Protein AF-A0A3L6RXB2-F1 (afdb_monomer_lite)

pLDDT: mean 83.37, std 13.74, range [35.28, 95.5]

Foldseek 3Di:
DVVQLVVQLVVLDVVCDPDDDPVRSVVLSCVQCVVLVVQQVVLVVQLVCLVVFHDDPPDPTHHDPVPDDPVNVVSNDPCVGRQSVHGDHPPPDDDDD

Sequence (97 aa):
MSVMDVCALGRCLARWGSEPTPSHALAEYEAARLPVVVAQVLHVRRLGRIKQGLPVDGEAEGFDARTATAEGALELRQRTMPFFGGVPTADAEDGDF

Radius of gyration: 18.14 Å; chains: 1; bounding box: 42×22×47 Å

Secondary structure (DSSP, 8-state):
-HHHHHHHHHHHHHHH-SSS-HHHHHHHHHHHHHHHHHHHHHHHHHHHHHHTT---TT-SS---TTT--HHHHHHTSGGGSTTTT-PPPTT--S---

InterPro domains:
  IPR053212 2,6-Dihydroxypyridine 3-monooxygenase [PTHR47469] (1-86)

Organism: Panicum miliaceum (NCBI:txid4540)

Structure (mmCIF, N/CA/C/O backbone):
data_AF-A0A3L6RXB2-F1
#
_entry.id   AF-A0A3L6RXB2-F1
#
loop_
_atom_site.group_PDB
_atom_site.id
_atom_site.type_symbol
_atom_site.label_atom_id
_atom_site.label_alt_id
_atom_site.label_comp_id
_atom_site.label_asym_id
_atom_site.label_entity_id
_atom_site.label_seq_id
_atom_site.pdbx_PDB_ins_code
_atom_site.Cartn_x
_atom_site.Cartn_y
_atom_site.Cartn_z
_atom_site.occupancy
_atom_site.B_iso_or_equiv
_atom_site.auth_seq_id
_atom_site.auth_comp_id
_atom_site.auth_asym_id
_atom_site.auth_atom_id
_atom_site.pdbx_PDB_model_num
ATOM 1 N N . MET A 1 1 ? 0.608 -6.316 -2.024 1.00 64.06 1 MET A N 1
ATOM 2 C CA . MET A 1 1 ? 1.832 -5.575 -2.387 1.00 64.06 1 MET A CA 1
ATOM 3 C C . MET A 1 1 ? 2.606 -6.362 -3.435 1.00 64.06 1 MET A C 1
ATOM 5 O O . MET A 1 1 ? 2.464 -6.004 -4.593 1.00 64.06 1 MET A O 1
ATOM 9 N N . SER A 1 2 ? 3.212 -7.512 -3.108 1.00 79.06 2 SER A N 1
ATOM 10 C CA . SER A 1 2 ? 4.120 -8.245 -4.021 1.00 79.06 2 SER A CA 1
ATOM 11 C C . SER A 1 2 ? 3.646 -8.451 -5.470 1.00 79.06 2 SER A C 1
ATOM 13 O O . SER A 1 2 ? 4.414 -8.197 -6.387 1.00 79.06 2 SER A O 1
ATOM 15 N N . VAL A 1 3 ? 2.400 -8.877 -5.709 1.00 86.19 3 VAL A N 1
ATOM 16 C CA . VAL A 1 3 ? 1.919 -9.146 -7.081 1.00 86.19 3 VAL A CA 1
ATOM 17 C C . VAL A 1 3 ? 1.796 -7.865 -7.909 1.00 86.19 3 VAL A C 1
ATOM 19 O O . VAL A 1 3 ? 2.271 -7.814 -9.038 1.00 86.19 3 VAL A O 1
ATOM 22 N N . MET A 1 4 ? 1.199 -6.810 -7.348 1.00 83.94 4 MET A N 1
ATOM 23 C CA . MET A 1 4 ? 1.035 -5.540 -8.068 1.00 83.94 4 MET A CA 1
ATOM 24 C C . MET A 1 4 ? 2.375 -4.836 -8.288 1.00 83.94 4 MET A C 1
ATOM 26 O O . MET A 1 4 ? 2.569 -4.210 -9.326 1.00 83.94 4 MET A O 1
ATOM 30 N N . ASP A 1 5 ? 3.300 -4.978 -7.338 1.00 87.44 5 ASP A N 1
ATOM 31 C CA . ASP A 1 5 ? 4.665 -4.463 -7.445 1.00 87.44 5 ASP A CA 1
ATOM 32 C C . ASP A 1 5 ? 5.411 -5.129 -8.613 1.00 87.44 5 ASP A C 1
ATOM 34 O O . ASP A 1 5 ? 5.962 -4.443 -9.471 1.00 87.44 5 ASP A O 1
ATOM 38 N N . VAL A 1 6 ? 5.345 -6.461 -8.723 1.00 89.06 6 VAL A N 1
ATOM 39 C CA . VAL A 1 6 ? 5.955 -7.196 -9.844 1.00 89.06 6 VAL A CA 1
ATOM 40 C C . VAL A 1 6 ? 5.311 -6.822 -11.181 1.00 89.06 6 VAL A C 1
ATOM 42 O O . VAL A 1 6 ? 6.028 -6.599 -12.154 1.00 89.06 6 VAL A O 1
ATOM 45 N N . CYS A 1 7 ? 3.981 -6.696 -11.244 1.00 88.81 7 CYS A N 1
ATOM 46 C CA . CYS A 1 7 ? 3.292 -6.272 -12.466 1.00 88.81 7 CYS A CA 1
ATOM 47 C C . CYS A 1 7 ? 3.713 -4.864 -12.913 1.00 88.81 7 CYS A C 1
ATOM 49 O O . CYS A 1 7 ? 3.974 -4.652 -14.097 1.00 88.81 7 CYS A O 1
ATOM 51 N N . ALA A 1 8 ? 3.794 -3.907 -11.984 1.00 88.12 8 ALA A N 1
ATOM 52 C CA . ALA A 1 8 ? 4.224 -2.545 -12.288 1.00 88.12 8 ALA A CA 1
ATOM 53 C C . ALA A 1 8 ? 5.679 -2.515 -12.775 1.00 88.12 8 ALA A C 1
ATOM 55 O O . ALA A 1 8 ? 5.963 -1.915 -13.809 1.00 88.12 8 ALA A O 1
ATOM 56 N N . LEU A 1 9 ? 6.578 -3.231 -12.091 1.00 88.75 9 LEU A N 1
ATOM 57 C CA . LEU A 1 9 ? 7.978 -3.337 -12.496 1.00 88.75 9 LEU A CA 1
ATOM 58 C C . LEU A 1 9 ? 8.120 -3.975 -13.884 1.00 88.75 9 LEU A C 1
ATOM 60 O O . LEU A 1 9 ? 8.879 -3.477 -14.711 1.00 88.75 9 LEU A O 1
ATOM 64 N N . GLY A 1 10 ? 7.363 -5.039 -14.164 1.00 89.19 10 GLY A N 1
ATOM 65 C CA . GLY A 1 10 ? 7.348 -5.690 -15.473 1.00 89.19 10 GLY A CA 1
ATOM 66 C C . GLY A 1 10 ? 6.929 -4.745 -16.602 1.00 89.19 10 GLY A C 1
ATOM 67 O O . GLY A 1 10 ? 7.552 -4.757 -17.661 1.00 89.19 10 GLY A O 1
ATOM 68 N N . ARG A 1 11 ? 5.930 -3.879 -16.370 1.00 89.12 11 ARG A N 1
ATOM 69 C CA . ARG A 1 11 ? 5.511 -2.853 -17.345 1.00 89.12 11 ARG A CA 1
ATOM 70 C C . ARG A 1 11 ? 6.591 -1.799 -17.573 1.00 89.12 11 ARG A C 1
ATOM 72 O O . ARG A 1 11 ? 6.882 -1.486 -18.723 1.00 89.12 11 ARG A O 1
ATOM 79 N N . CYS A 1 12 ? 7.212 -1.298 -16.503 1.00 88.62 12 CYS A N 1
ATOM 80 C CA . CYS A 1 12 ? 8.329 -0.363 -16.624 1.00 88.62 12 CYS A CA 1
ATOM 81 C C . CYS A 1 12 ? 9.471 -0.999 -17.430 1.00 88.62 12 CYS A C 1
ATOM 83 O O . CYS A 1 12 ? 9.923 -0.423 -18.409 1.00 88.62 12 CYS A O 1
ATOM 85 N N . LEU A 1 13 ? 9.878 -2.230 -17.112 1.00 88.31 13 LEU A N 1
ATOM 86 C CA . LEU A 1 13 ? 10.921 -2.934 -17.868 1.00 88.31 13 LEU A CA 1
ATOM 87 C C . LEU A 1 13 ? 10.551 -3.134 -19.348 1.00 88.31 13 LEU A C 1
ATOM 89 O O . LEU A 1 13 ? 11.403 -2.956 -20.213 1.00 88.31 13 LEU A O 1
ATOM 93 N N . ALA A 1 14 ? 9.291 -3.456 -19.654 1.00 87.69 14 ALA A N 1
ATOM 94 C CA . ALA A 1 14 ? 8.831 -3.637 -21.030 1.00 87.69 14 ALA A CA 1
ATOM 95 C C . ALA A 1 14 ? 8.899 -2.345 -21.868 1.00 87.69 14 ALA A C 1
ATOM 97 O O . ALA A 1 14 ? 9.182 -2.419 -23.062 1.00 87.69 14 ALA A O 1
ATOM 98 N N . ARG A 1 15 ? 8.678 -1.170 -21.258 1.00 84.88 15 ARG A N 1
ATOM 99 C CA . ARG A 1 15 ? 8.742 0.133 -21.947 1.00 84.88 15 ARG A CA 1
ATOM 100 C C . ARG A 1 15 ? 10.147 0.528 -22.387 1.00 84.88 15 ARG A C 1
ATOM 102 O O . ARG A 1 15 ? 10.303 1.106 -23.457 1.00 84.88 15 ARG A O 1
ATOM 109 N N . TRP A 1 16 ? 11.155 0.231 -21.572 1.00 79.81 16 TRP A N 1
ATOM 110 C CA . TRP A 1 16 ? 12.534 0.673 -21.818 1.00 79.81 16 TRP A CA 1
ATOM 111 C C . TRP A 1 16 ? 13.352 -0.304 -22.681 1.00 79.81 16 TRP A C 1
ATOM 113 O O . TRP A 1 16 ? 14.483 0.007 -23.046 1.00 79.81 16 TRP A O 1
ATOM 123 N N . GLY A 1 17 ? 12.782 -1.453 -23.066 1.00 69.38 17 GLY A N 1
ATOM 124 C CA . GLY A 1 17 ? 13.448 -2.426 -23.935 1.00 69.38 17 GLY A CA 1
ATOM 125 C C . GLY A 1 17 ? 14.743 -2.982 -23.329 1.00 69.38 17 GLY A C 1
ATOM 126 O O . GLY A 1 17 ? 14.900 -3.045 -22.111 1.00 69.38 17 GLY A O 1
ATOM 127 N N . SER A 1 18 ? 15.675 -3.431 -24.179 1.00 67.19 18 SER A N 1
ATOM 128 C CA . SER A 1 18 ? 16.942 -4.023 -23.724 1.00 67.19 18 SER A CA 1
ATOM 129 C C . SER A 1 18 ? 18.032 -3.001 -23.377 1.00 67.19 18 SER A C 1
ATOM 131 O O . SER A 1 18 ? 18.898 -3.343 -22.582 1.00 67.19 18 SER A O 1
ATOM 133 N N . GLU A 1 19 ? 17.992 -1.771 -23.908 1.00 65.81 19 GLU A N 1
ATOM 134 C CA . GLU A 1 19 ? 18.887 -0.651 -23.553 1.00 65.81 19 GLU A CA 1
ATOM 135 C C . GLU A 1 19 ? 18.260 0.711 -23.948 1.00 65.81 19 GLU A C 1
ATOM 137 O O . GLU A 1 19 ? 17.594 0.767 -24.985 1.00 65.81 19 GLU A O 1
ATOM 142 N N . PRO A 1 20 ? 18.502 1.815 -23.195 1.00 55.78 20 PRO A N 1
ATOM 143 C CA . PRO A 1 20 ? 19.430 1.935 -22.073 1.00 55.78 20 PRO A CA 1
ATOM 144 C C . PRO A 1 20 ? 18.792 1.864 -20.670 1.00 55.78 20 PRO A C 1
ATOM 146 O O . PRO A 1 20 ? 17.894 2.616 -20.299 1.00 55.78 20 PRO A O 1
ATOM 149 N N . THR A 1 21 ? 19.448 1.019 -19.867 1.00 66.88 21 THR A N 1
ATOM 150 C CA . THR A 1 21 ? 19.521 0.865 -18.402 1.00 66.88 21 THR A CA 1
ATOM 151 C C . THR A 1 21 ? 18.258 0.550 -17.578 1.00 66.88 21 THR A C 1
ATOM 153 O O . THR A 1 21 ? 17.351 1.377 -17.471 1.00 66.88 21 THR A O 1
ATOM 156 N N . PRO A 1 22 ? 18.290 -0.557 -16.797 1.00 76.44 22 PRO A N 1
ATOM 157 C CA . PRO A 1 22 ? 17.324 -0.851 -15.735 1.00 76.44 22 PRO A CA 1
ATOM 158 C C . PRO A 1 22 ? 17.056 0.314 -14.774 1.00 76.44 22 PRO A C 1
ATOM 160 O O . PRO A 1 22 ? 15.993 0.361 -14.170 1.00 76.44 22 PRO A O 1
ATOM 163 N N . SER A 1 23 ? 17.982 1.267 -14.627 1.00 86.19 23 SER A N 1
ATOM 164 C CA . SER A 1 23 ? 17.815 2.426 -13.747 1.00 86.19 23 SER A CA 1
ATOM 165 C C . SER A 1 23 ? 16.634 3.320 -14.124 1.00 86.19 23 SER A C 1
ATOM 167 O O . SER A 1 23 ? 15.960 3.800 -13.220 1.00 86.19 23 SER A O 1
ATOM 169 N N . HIS A 1 24 ? 16.341 3.525 -15.414 1.00 86.69 24 HIS A N 1
ATOM 170 C CA . HIS A 1 24 ? 15.179 4.325 -15.826 1.00 86.69 24 HIS A CA 1
ATOM 171 C C . HIS A 1 24 ? 13.865 3.612 -15.494 1.00 86.69 24 HIS A C 1
ATOM 173 O O . HIS A 1 24 ? 12.981 4.211 -14.884 1.00 86.69 24 HIS A O 1
ATOM 179 N N . ALA A 1 25 ? 13.779 2.313 -15.791 1.00 87.69 25 ALA A N 1
ATOM 180 C CA . ALA A 1 25 ? 12.627 1.491 -15.430 1.00 87.69 25 ALA A CA 1
ATOM 181 C C . ALA A 1 25 ? 12.424 1.408 -13.906 1.00 87.69 25 ALA A C 1
ATOM 183 O O . ALA A 1 25 ? 11.292 1.452 -13.432 1.00 87.69 25 ALA A O 1
ATOM 184 N N . LEU A 1 26 ? 13.509 1.317 -13.130 1.00 90.06 26 LEU A N 1
ATOM 185 C CA . LEU A 1 26 ? 13.454 1.312 -11.668 1.00 90.06 26 LEU A CA 1
ATOM 186 C C . LEU A 1 26 ? 13.018 2.665 -11.103 1.00 90.06 26 LEU A C 1
ATOM 188 O O . LEU A 1 26 ? 12.190 2.688 -10.198 1.00 90.06 26 LEU A O 1
ATOM 192 N N . ALA A 1 27 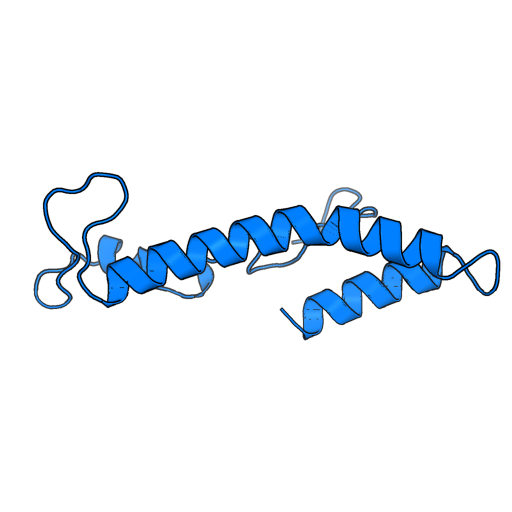? 13.524 3.774 -11.648 1.00 90.94 27 ALA A N 1
ATOM 193 C CA . ALA A 1 27 ? 13.114 5.115 -11.239 1.00 90.94 27 ALA A CA 1
ATOM 194 C C . ALA A 1 27 ? 11.629 5.366 -11.545 1.00 90.94 27 ALA A C 1
ATOM 196 O O . ALA A 1 27 ? 10.909 5.913 -10.713 1.00 90.94 27 ALA A O 1
ATOM 197 N N . GLU A 1 28 ? 11.151 4.921 -12.709 1.00 90.38 28 GLU A N 1
ATOM 198 C CA . GLU A 1 28 ? 9.737 5.004 -13.079 1.00 90.38 28 GLU A CA 1
ATOM 199 C C . GLU A 1 28 ? 8.859 4.137 -12.163 1.00 90.38 28 GLU A C 1
ATOM 201 O O . GLU A 1 28 ? 7.832 4.596 -11.659 1.00 90.38 28 GLU A O 1
ATOM 206 N N . TYR A 1 29 ? 9.291 2.903 -11.892 1.00 91.06 29 TYR A N 1
ATOM 207 C CA . TYR A 1 29 ? 8.623 2.005 -10.956 1.00 91.06 29 TYR A CA 1
ATOM 208 C C . TYR A 1 29 ? 8.534 2.620 -9.554 1.00 91.06 29 TYR A C 1
ATOM 210 O O . TYR A 1 29 ? 7.456 2.639 -8.958 1.00 91.06 29 TYR A O 1
ATOM 218 N N . GLU A 1 30 ? 9.644 3.142 -9.028 1.00 92.88 30 GLU A N 1
ATOM 219 C CA . GLU A 1 30 ? 9.689 3.764 -7.707 1.00 92.88 30 GLU A CA 1
ATOM 220 C C . GLU A 1 30 ? 8.767 4.984 -7.649 1.00 92.88 30 GLU A C 1
ATOM 222 O O . GLU A 1 30 ? 7.935 5.072 -6.745 1.00 92.88 30 GLU A O 1
ATOM 227 N N . ALA A 1 31 ? 8.831 5.869 -8.649 1.00 92.50 31 ALA A N 1
ATOM 228 C CA . ALA A 1 31 ? 7.972 7.046 -8.732 1.00 92.50 31 ALA A CA 1
ATOM 229 C C . ALA A 1 31 ? 6.477 6.680 -8.750 1.00 92.50 31 ALA A C 1
ATOM 23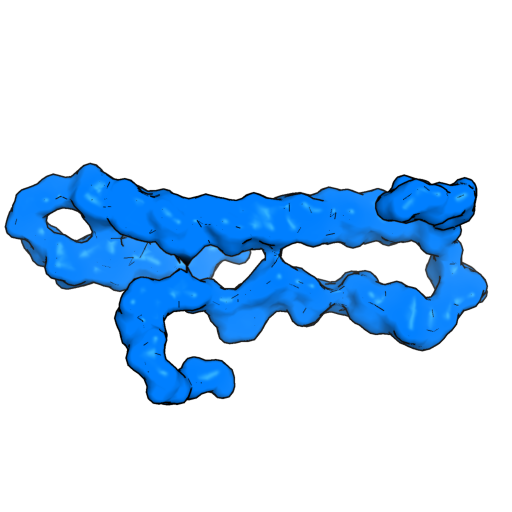1 O O . ALA A 1 31 ? 5.677 7.316 -8.061 1.00 92.50 31 ALA A O 1
ATOM 232 N N . ALA A 1 32 ? 6.093 5.629 -9.481 1.00 89.06 32 ALA A N 1
ATOM 233 C CA . ALA A 1 32 ? 4.706 5.172 -9.552 1.00 89.06 32 ALA A CA 1
ATOM 234 C C . ALA A 1 32 ? 4.241 4.455 -8.270 1.00 89.06 32 ALA A C 1
ATOM 236 O O . ALA A 1 32 ? 3.088 4.587 -7.848 1.00 89.06 32 ALA A O 1
ATOM 237 N N . ARG A 1 33 ? 5.114 3.666 -7.631 1.00 90.19 33 ARG A N 1
ATOM 238 C CA . ARG A 1 33 ? 4.737 2.821 -6.486 1.00 90.19 33 ARG A CA 1
ATOM 239 C C . ARG A 1 33 ? 4.841 3.512 -5.143 1.00 90.19 33 ARG A C 1
ATOM 241 O O . ARG A 1 33 ? 4.021 3.213 -4.273 1.00 90.19 33 ARG A O 1
ATOM 248 N N . LEU A 1 34 ? 5.795 4.421 -4.964 1.00 92.50 34 LEU A N 1
ATOM 249 C CA . LEU A 1 34 ? 6.026 5.106 -3.697 1.00 92.50 34 LEU A CA 1
ATOM 250 C C . LEU A 1 34 ? 4.750 5.738 -3.102 1.00 92.50 34 LEU A C 1
ATOM 252 O O . LEU A 1 34 ? 4.430 5.401 -1.959 1.00 92.50 34 LEU A O 1
ATOM 256 N N . PRO A 1 35 ? 3.958 6.561 -3.822 1.00 91.88 35 PRO A N 1
ATOM 257 C CA . PRO A 1 35 ? 2.755 7.168 -3.244 1.00 91.88 35 PRO A CA 1
ATOM 258 C C . PRO A 1 35 ? 1.707 6.128 -2.825 1.00 91.88 35 PRO A C 1
ATOM 260 O O . PRO A 1 35 ? 1.064 6.270 -1.783 1.00 91.88 35 PRO A O 1
ATOM 263 N N . VAL A 1 36 ? 1.569 5.042 -3.589 1.00 91.75 36 VAL A N 1
ATOM 264 C CA . VAL A 1 36 ? 0.624 3.966 -3.271 1.00 91.75 36 VAL A CA 1
ATOM 265 C C . VAL A 1 36 ? 1.062 3.196 -2.034 1.00 91.75 36 VAL A C 1
ATOM 267 O O . VAL A 1 36 ? 0.251 2.962 -1.141 1.00 91.75 36 VAL A O 1
ATOM 270 N N . VAL A 1 37 ? 2.337 2.811 -1.961 1.00 92.25 37 VAL A N 1
ATOM 271 C CA . VAL A 1 37 ? 2.879 2.089 -0.805 1.00 92.25 37 VAL A CA 1
ATOM 272 C C . VAL A 1 37 ? 2.777 2.951 0.448 1.00 92.25 37 VAL A C 1
ATOM 274 O O . VAL A 1 37 ? 2.339 2.453 1.481 1.00 92.25 37 VAL A O 1
ATOM 277 N N . VAL A 1 38 ? 3.096 4.246 0.363 1.00 94.75 38 VAL A N 1
ATOM 278 C CA . VAL A 1 38 ? 2.942 5.184 1.485 1.00 94.75 38 VAL A CA 1
ATOM 279 C C . VAL A 1 38 ? 1.490 5.227 1.962 1.00 94.75 38 VAL A C 1
ATOM 281 O O . VAL A 1 38 ? 1.242 5.020 3.151 1.00 94.75 38 VAL A O 1
ATOM 284 N N . ALA A 1 39 ? 0.525 5.414 1.057 1.00 93.94 39 ALA A N 1
ATOM 285 C CA . ALA A 1 39 ? -0.894 5.439 1.412 1.00 93.94 39 ALA A CA 1
ATOM 286 C C . ALA A 1 39 ? -1.350 4.122 2.064 1.00 93.94 39 ALA A C 1
ATOM 288 O O . ALA A 1 39 ? -2.007 4.133 3.105 1.00 93.94 39 ALA A O 1
ATOM 289 N N . GLN A 1 40 ? -0.953 2.981 1.497 1.00 93.12 40 GLN A N 1
ATOM 290 C CA . GLN A 1 40 ? -1.291 1.659 2.024 1.00 93.12 40 GLN A CA 1
ATOM 291 C C . GLN A 1 40 ? -0.671 1.416 3.404 1.00 93.12 40 GLN A C 1
ATOM 293 O O . GLN A 1 40 ? -1.363 0.948 4.305 1.00 93.12 40 GLN A O 1
ATOM 298 N N . VAL A 1 41 ? 0.605 1.762 3.599 1.00 94.88 41 VAL A N 1
ATOM 299 C CA . VAL A 1 41 ? 1.323 1.598 4.873 1.00 94.88 41 VAL A CA 1
ATOM 300 C C . VAL A 1 41 ? 0.711 2.469 5.967 1.00 94.88 41 VAL A C 1
ATOM 302 O O . VAL A 1 41 ? 0.490 1.989 7.081 1.00 94.88 41 VAL A O 1
ATOM 305 N N . LEU A 1 42 ? 0.419 3.736 5.672 1.00 95.50 42 LEU A N 1
ATOM 306 C CA . LEU A 1 42 ? -0.237 4.630 6.626 1.00 95.50 42 LEU A CA 1
ATOM 307 C C . LEU A 1 42 ? -1.634 4.112 6.991 1.00 95.50 42 LEU A C 1
ATOM 309 O O . LEU A 1 42 ? -1.959 4.030 8.178 1.00 95.50 42 LEU A O 1
ATOM 313 N N . HIS A 1 43 ? -2.409 3.661 5.999 1.00 94.69 43 HIS A N 1
ATOM 314 C CA . HIS A 1 43 ? -3.733 3.077 6.217 1.00 94.69 43 HIS A CA 1
ATOM 315 C C . HIS A 1 43 ? -3.688 1.836 7.108 1.00 94.69 43 HIS A C 1
ATOM 317 O O . HIS A 1 43 ? -4.421 1.764 8.091 1.00 94.69 43 HIS A O 1
ATOM 323 N N . VAL A 1 44 ? -2.809 0.863 6.834 1.00 93.62 44 VAL A N 1
ATOM 324 C CA . VAL A 1 44 ? -2.733 -0.355 7.666 1.00 93.62 44 VAL A CA 1
ATOM 325 C C . VAL A 1 44 ? -2.229 -0.080 9.072 1.00 93.62 44 VAL A C 1
ATOM 327 O O . VAL A 1 44 ? -2.657 -0.761 9.999 1.00 93.62 44 VAL A O 1
ATOM 330 N N . ARG A 1 45 ? -1.351 0.912 9.261 1.00 94.69 45 ARG A N 1
ATOM 331 C CA . ARG A 1 45 ? -0.907 1.321 10.600 1.00 94.69 45 ARG A CA 1
ATOM 332 C C . ARG A 1 45 ? -2.062 1.915 11.394 1.00 94.69 45 ARG A C 1
ATOM 334 O O . ARG A 1 45 ? -2.283 1.503 12.531 1.00 94.69 45 ARG A O 1
ATOM 341 N N . ARG A 1 46 ? -2.825 2.827 10.784 1.00 94.12 46 ARG A N 1
ATOM 342 C CA . ARG A 1 46 ? -4.051 3.379 11.375 1.00 94.12 46 ARG A CA 1
ATOM 343 C C . ARG A 1 46 ? -5.035 2.260 11.710 1.00 94.12 46 ARG A C 1
ATOM 345 O O . ARG A 1 46 ? -5.469 2.138 12.850 1.00 94.12 46 ARG A O 1
ATOM 352 N N . LEU A 1 47 ? -5.317 1.390 10.746 1.00 94.12 47 LEU A N 1
ATOM 353 C CA . LEU A 1 47 ? -6.251 0.283 10.911 1.00 94.12 47 LEU A CA 1
ATOM 354 C C . LEU A 1 47 ? -5.796 -0.724 11.981 1.00 94.12 47 LEU A C 1
ATOM 356 O O . LEU A 1 47 ? -6.619 -1.254 12.722 1.00 94.12 47 LEU A O 1
ATOM 360 N N . GLY A 1 48 ? -4.493 -0.982 12.084 1.00 93.62 48 GLY A N 1
ATOM 361 C CA . GLY A 1 48 ? -3.910 -1.825 13.125 1.00 93.62 48 GLY A CA 1
ATOM 362 C C . GLY A 1 48 ? -4.156 -1.262 14.522 1.00 93.62 48 GLY A C 1
ATOM 363 O O . GLY A 1 48 ? -4.547 -2.013 15.411 1.00 93.62 48 GLY A O 1
ATOM 364 N N . ARG A 1 49 ? -4.018 0.058 14.695 1.00 93.75 49 ARG A N 1
ATOM 365 C CA . ARG A 1 49 ? -4.343 0.737 15.958 1.00 93.75 49 ARG A CA 1
ATOM 366 C C . ARG A 1 49 ? -5.824 0.608 16.310 1.00 93.75 49 ARG A C 1
ATOM 368 O O . ARG A 1 49 ? -6.130 0.223 17.432 1.00 93.75 49 ARG A O 1
ATOM 375 N N . ILE A 1 50 ? -6.720 0.825 15.344 1.00 92.25 50 ILE A N 1
ATOM 376 C CA . ILE A 1 50 ? -8.171 0.642 15.538 1.00 92.25 50 ILE A CA 1
ATOM 377 C C . ILE A 1 50 ? -8.468 -0.786 16.008 1.00 92.25 50 ILE A C 1
ATOM 379 O O . ILE A 1 50 ? -9.138 -0.987 17.013 1.00 92.25 50 ILE A O 1
ATOM 383 N N . LYS A 1 51 ? -7.910 -1.798 15.333 1.00 91.19 51 LYS A N 1
ATOM 384 C CA . LYS A 1 51 ? -8.123 -3.214 15.686 1.00 91.19 51 LYS A CA 1
ATOM 385 C C . LYS A 1 51 ? -7.579 -3.600 17.063 1.00 91.19 51 LYS A C 1
ATOM 387 O O . LYS A 1 51 ? -8.034 -4.587 17.629 1.00 91.19 51 LYS A O 1
ATOM 392 N N . GLN A 1 52 ? -6.610 -2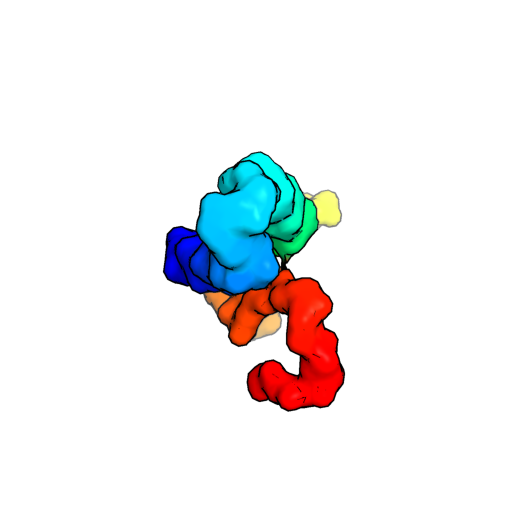.854 17.582 1.00 92.31 52 GLN A N 1
ATOM 393 C CA . GLN A 1 52 ? -6.060 -3.029 18.927 1.00 92.31 52 GLN A CA 1
ATOM 394 C C . GLN A 1 52 ? -6.842 -2.253 19.998 1.00 92.31 52 GLN A C 1
ATOM 396 O O . GLN A 1 52 ? -6.472 -2.315 21.166 1.00 92.31 52 GLN A O 1
ATOM 401 N N . GLY A 1 53 ? -7.889 -1.512 19.618 1.00 91.88 53 GLY A N 1
ATOM 402 C CA . GLY A 1 53 ? -8.621 -0.632 20.527 1.00 91.88 53 GLY A CA 1
ATOM 403 C C . GLY A 1 53 ? -7.801 0.575 20.979 1.00 91.88 53 GLY A C 1
ATOM 404 O O . GLY A 1 53 ? -8.035 1.113 22.056 1.00 91.88 53 GLY A O 1
ATOM 405 N N . LEU A 1 54 ? -6.812 0.998 20.184 1.00 92.00 54 LEU A N 1
ATOM 406 C CA . LEU A 1 54 ? -6.049 2.210 20.458 1.00 92.00 54 LEU A CA 1
ATOM 407 C C . LEU A 1 54 ? -6.774 3.432 19.877 1.00 92.00 54 LEU A C 1
ATOM 409 O O . LEU A 1 54 ? -7.273 3.351 18.750 1.00 92.00 54 LEU A O 1
ATOM 413 N N . PRO A 1 55 ? -6.755 4.583 20.571 1.00 91.38 55 PRO A N 1
ATOM 414 C CA . PRO A 1 55 ? -7.251 5.831 20.007 1.00 91.38 55 PRO A CA 1
ATOM 415 C C . PRO A 1 55 ? -6.455 6.215 18.754 1.00 91.38 55 PRO A C 1
ATOM 417 O O . PRO A 1 55 ? -5.235 6.005 18.691 1.00 91.38 55 PRO A O 1
ATOM 420 N N . VAL A 1 56 ? -7.123 6.774 17.750 1.00 90.31 56 VAL A N 1
ATOM 421 C CA . VAL A 1 56 ? -6.551 7.230 16.469 1.00 90.31 56 VAL A CA 1
ATOM 422 C C . VAL A 1 56 ? -7.173 8.563 16.078 1.00 90.31 56 VAL A C 1
ATOM 424 O O . VAL A 1 56 ? -8.248 8.890 16.549 1.00 90.31 56 VAL A O 1
ATOM 427 N N . ASP A 1 57 ? -6.481 9.347 15.250 1.00 87.94 57 ASP A N 1
ATOM 428 C CA . ASP A 1 57 ? -6.963 10.626 14.696 1.00 87.94 57 ASP A CA 1
ATOM 429 C C . ASP A 1 57 ? -7.477 11.659 15.713 1.00 87.94 57 ASP A C 1
ATOM 431 O O . ASP A 1 57 ? -8.259 12.541 15.377 1.00 87.94 57 ASP A O 1
ATOM 435 N N . GLY A 1 58 ? -6.990 11.589 16.954 1.00 86.69 58 GLY A N 1
ATOM 436 C CA . GLY A 1 58 ? -7.400 12.501 18.024 1.00 86.69 58 GLY A CA 1
ATOM 437 C C . GLY A 1 58 ? -8.682 12.087 18.748 1.00 86.69 58 GLY A C 1
ATOM 438 O O . GLY A 1 58 ? -9.125 12.828 19.621 1.00 86.69 58 GLY A O 1
ATOM 439 N N . GLU A 1 59 ? -9.240 10.914 18.438 1.00 85.56 59 GLU A N 1
ATOM 440 C CA . GLU A 1 59 ? -10.344 10.326 19.196 1.00 85.56 59 GLU A CA 1
ATOM 441 C C . GLU A 1 59 ? -9.944 10.105 20.661 1.00 85.56 59 GLU A C 1
ATOM 443 O O . GLU A 1 59 ? -8.807 9.729 20.964 1.00 85.56 59 GLU A O 1
ATOM 448 N N . ALA A 1 60 ? -10.885 10.350 21.576 1.00 82.19 60 ALA A N 1
ATOM 449 C CA . ALA A 1 60 ? -10.652 10.198 23.012 1.00 82.19 60 ALA A CA 1
ATOM 450 C C . ALA A 1 60 ? -10.606 8.721 23.437 1.00 82.19 60 ALA A C 1
ATOM 452 O O . ALA A 1 60 ? -9.841 8.350 24.329 1.00 82.19 60 ALA A O 1
ATOM 453 N N . GLU A 1 61 ? -11.400 7.878 22.776 1.00 86.75 61 GLU A N 1
ATOM 454 C CA . GLU A 1 61 ? -11.522 6.453 23.064 1.00 86.75 61 GLU A CA 1
ATOM 455 C C . GLU A 1 61 ? -11.130 5.611 21.846 1.00 86.75 61 GLU A C 1
ATOM 457 O O . GLU A 1 61 ? -11.195 6.044 20.695 1.00 86.75 61 GLU A O 1
ATOM 462 N N . GLY A 1 62 ? -10.664 4.394 22.113 1.00 88.56 62 GLY A N 1
ATOM 463 C CA . GLY A 1 62 ? -10.360 3.425 21.071 1.00 88.56 62 GLY A CA 1
ATOM 464 C C . GLY A 1 62 ? -11.603 2.682 20.592 1.00 88.56 62 GLY A C 1
ATOM 465 O O . GLY A 1 62 ? -12.628 2.633 21.265 1.00 88.56 62 GLY A O 1
ATOM 466 N N . PHE A 1 63 ? -11.493 2.050 19.428 1.00 89.94 63 PHE A N 1
ATOM 467 C CA . PHE A 1 63 ? -12.560 1.213 18.891 1.00 89.94 63 PHE A CA 1
ATOM 468 C C . PHE A 1 63 ? -12.804 -0.031 19.763 1.00 89.94 63 PHE A C 1
ATOM 470 O O . PHE A 1 63 ? -11.877 -0.799 20.028 1.00 89.94 63 PHE A O 1
ATOM 477 N N . ASP A 1 64 ? -14.061 -0.277 20.137 1.00 89.44 64 ASP A N 1
ATOM 478 C CA . ASP A 1 64 ? -14.490 -1.489 20.839 1.00 89.44 64 ASP A CA 1
ATOM 479 C C . ASP A 1 64 ? -15.399 -2.349 19.951 1.00 89.44 64 ASP A C 1
ATOM 481 O O . ASP A 1 64 ? -16.516 -1.977 19.594 1.00 89.44 64 ASP A O 1
ATOM 485 N N . ALA A 1 65 ? -14.937 -3.559 19.636 1.00 85.19 65 ALA A N 1
ATOM 486 C CA . ALA A 1 65 ? -15.664 -4.505 18.794 1.00 85.19 65 ALA A CA 1
ATOM 487 C C . ALA A 1 65 ? -17.011 -4.962 19.386 1.00 85.19 65 ALA A C 1
ATOM 489 O O . ALA A 1 65 ? -17.856 -5.452 18.640 1.00 85.19 65 ALA A O 1
ATOM 490 N N . ARG A 1 66 ? -17.219 -4.839 20.705 1.00 88.19 66 ARG A N 1
ATOM 491 C CA . ARG A 1 66 ? -18.471 -5.241 21.372 1.00 88.19 66 ARG A CA 1
ATOM 492 C C . ARG A 1 66 ? -19.588 -4.217 21.218 1.00 88.19 66 ARG A C 1
ATOM 494 O O . ARG A 1 66 ? -20.756 -4.583 21.313 1.00 88.19 66 ARG A O 1
ATOM 501 N N . THR A 1 67 ? -19.224 -2.961 21.003 1.00 89.69 67 THR A N 1
ATOM 502 C CA . THR A 1 67 ? -20.145 -1.820 20.923 1.00 89.69 67 THR A CA 1
ATOM 503 C C . THR A 1 67 ? -20.126 -1.149 19.549 1.00 89.69 67 THR A C 1
ATOM 505 O O . THR A 1 67 ? -20.931 -0.258 19.285 1.00 89.69 67 THR A O 1
ATOM 508 N N . ALA A 1 68 ? -19.246 -1.606 18.653 1.00 87.19 68 ALA A N 1
ATOM 509 C CA . ALA A 1 68 ? -19.082 -1.080 17.310 1.00 87.19 68 ALA A CA 1
ATOM 510 C C . ALA A 1 68 ? -20.385 -1.064 16.502 1.00 87.19 68 ALA A C 1
ATOM 512 O O . ALA A 1 68 ? -21.109 -2.058 16.398 1.00 87.19 68 ALA A O 1
ATOM 513 N N . THR A 1 69 ? -20.628 0.066 15.841 1.00 88.50 69 THR A N 1
ATOM 514 C CA . THR A 1 69 ? -21.682 0.192 14.835 1.00 88.50 69 THR A CA 1
ATOM 515 C C . THR A 1 69 ? -21.320 -0.595 13.573 1.00 88.50 69 THR A C 1
ATOM 517 O O . THR A 1 69 ? -20.154 -0.907 13.309 1.00 88.50 69 THR A O 1
ATOM 520 N N . ALA A 1 70 ? -22.325 -0.891 12.743 1.00 87.44 70 ALA A N 1
ATOM 521 C CA . ALA A 1 70 ? -22.101 -1.540 11.452 1.00 87.44 70 ALA A CA 1
ATOM 522 C C . ALA A 1 70 ? -21.131 -0.736 10.567 1.00 87.44 70 ALA A C 1
ATOM 524 O O . ALA A 1 70 ? -20.287 -1.326 9.899 1.00 87.44 70 ALA A O 1
ATOM 525 N N . GLU A 1 71 ? -21.210 0.595 10.605 1.00 85.19 71 GLU A N 1
ATOM 526 C CA . GLU A 1 71 ? -20.318 1.504 9.875 1.00 85.19 71 GLU A CA 1
ATOM 527 C C . GLU A 1 71 ? -18.874 1.416 10.376 1.00 85.19 71 GLU A C 1
ATOM 529 O O . GLU A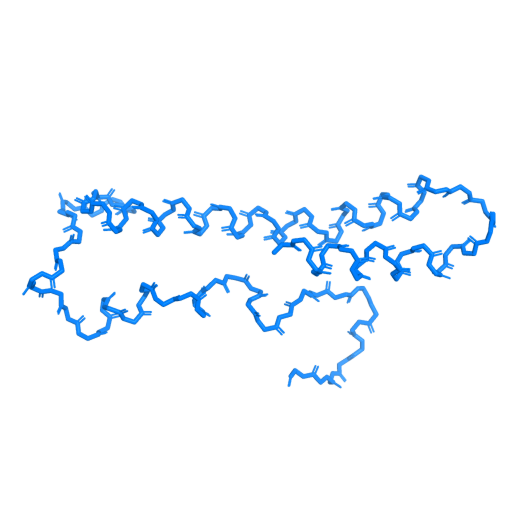 1 71 ? -17.968 1.203 9.571 1.00 85.19 71 GLU A O 1
ATOM 534 N N . GLY A 1 72 ? -18.658 1.437 11.696 1.00 83.94 72 GLY A N 1
ATOM 535 C CA . GLY A 1 72 ? -17.325 1.232 12.272 1.00 83.94 72 GLY A CA 1
ATOM 536 C C . GLY A 1 72 ? -16.732 -0.131 11.894 1.00 83.94 72 GLY A C 1
ATOM 537 O O . GLY A 1 72 ? -15.545 -0.248 11.598 1.00 83.94 72 GLY A O 1
ATOM 538 N N . ALA A 1 73 ? -17.566 -1.171 11.799 1.00 85.62 73 ALA A N 1
ATOM 539 C CA . ALA A 1 73 ? -17.135 -2.480 11.314 1.00 85.62 73 ALA A CA 1
ATOM 540 C C . ALA A 1 73 ? -16.814 -2.499 9.802 1.00 85.62 73 ALA A C 1
ATOM 542 O O . ALA A 1 73 ? -15.976 -3.294 9.361 1.00 85.62 73 ALA A O 1
ATOM 543 N N . LEU A 1 74 ? -17.445 -1.642 8.987 1.00 89.00 74 LEU A N 1
ATOM 544 C CA . LEU A 1 74 ? -17.134 -1.515 7.558 1.00 89.00 74 LEU A CA 1
ATOM 545 C C . LEU A 1 74 ? -15.739 -0.930 7.328 1.00 89.00 74 LEU A C 1
ATOM 547 O O . LEU A 1 74 ? -15.057 -1.388 6.406 1.00 89.00 74 LEU A O 1
ATOM 551 N N . GLU A 1 75 ? -15.298 0.009 8.169 1.00 86.44 75 GLU A N 1
ATOM 552 C CA . GLU A 1 75 ? -13.952 0.594 8.087 1.00 86.44 75 GLU A CA 1
ATOM 553 C C . GLU A 1 75 ? -12.848 -0.462 8.227 1.00 86.44 75 GLU A C 1
ATOM 555 O O . GLU A 1 75 ? -11.784 -0.354 7.608 1.00 86.44 75 GLU A O 1
ATOM 560 N N . LEU A 1 76 ? -13.126 -1.538 8.972 1.00 89.50 76 LEU A N 1
ATOM 561 C CA . LEU A 1 76 ? -12.162 -2.602 9.245 1.00 89.50 76 LEU A CA 1
ATOM 562 C C . LEU A 1 76 ? -11.891 -3.548 8.074 1.00 89.50 76 LEU A C 1
ATOM 564 O O . LEU A 1 76 ? -10.958 -4.367 8.134 1.00 89.50 76 LEU A O 1
ATOM 568 N N . ARG A 1 77 ? -12.718 -3.481 7.027 1.00 90.62 77 ARG A N 1
ATOM 569 C CA . ARG A 1 77 ? -12.632 -4.383 5.879 1.00 90.62 77 ARG A CA 1
ATOM 570 C C . ARG A 1 77 ? -11.367 -4.105 5.080 1.00 90.62 77 ARG A C 1
ATOM 572 O O . ARG A 1 77 ? -11.049 -2.967 4.782 1.00 90.62 77 ARG A O 1
ATOM 579 N N . GLN A 1 78 ? -10.708 -5.158 4.607 1.00 86.56 78 GLN A N 1
ATOM 580 C CA . GLN A 1 78 ? -9.509 -5.024 3.769 1.00 86.56 78 GLN A CA 1
ATOM 581 C C . GLN A 1 78 ? -9.744 -4.175 2.507 1.00 86.56 78 GLN A C 1
ATOM 583 O O . GLN A 1 78 ? -8.836 -3.481 2.063 1.00 86.56 78 GLN A O 1
ATOM 588 N N . ARG A 1 79 ? -10.968 -4.189 1.963 1.00 90.06 79 ARG A N 1
ATOM 589 C CA . ARG A 1 79 ? -11.351 -3.409 0.776 1.00 90.06 79 ARG A CA 1
ATOM 590 C C . ARG A 1 79 ? -11.278 -1.889 0.960 1.00 90.06 79 ARG A C 1
ATOM 592 O O . ARG A 1 79 ? -11.354 -1.179 -0.030 1.00 90.06 79 ARG A O 1
ATOM 599 N N . THR A 1 80 ? -11.171 -1.392 2.197 1.00 91.12 80 THR A N 1
ATOM 600 C CA . THR A 1 80 ? -10.958 0.042 2.467 1.00 91.12 80 THR A CA 1
ATOM 601 C C . THR A 1 80 ? -9.515 0.469 2.218 1.00 91.12 80 THR A C 1
ATOM 603 O O . THR A 1 80 ? -9.214 1.656 2.270 1.00 91.12 80 THR A O 1
ATOM 606 N N . MET A 1 81 ? -8.615 -0.484 1.947 1.00 91.94 81 MET A N 1
ATOM 607 C CA . MET A 1 81 ? -7.235 -0.198 1.589 1.00 91.94 81 MET A CA 1
ATOM 608 C C . MET A 1 81 ? -7.173 0.741 0.373 1.00 91.94 81 MET A C 1
ATOM 610 O O . MET A 1 81 ? -7.781 0.444 -0.659 1.00 91.94 81 MET A O 1
ATOM 614 N N . PRO A 1 82 ? -6.376 1.820 0.437 1.00 91.12 82 PRO A N 1
ATOM 615 C CA . PRO A 1 82 ? -6.078 2.628 -0.734 1.00 91.12 82 PRO A CA 1
ATOM 616 C C . PRO A 1 82 ? -5.561 1.756 -1.883 1.00 91.12 82 PRO A C 1
ATOM 618 O O . PRO A 1 82 ? -4.695 0.897 -1.680 1.00 91.12 82 PRO A O 1
ATOM 621 N N . PHE A 1 83 ? -6.079 1.979 -3.092 1.00 88.19 83 PHE A N 1
ATOM 622 C CA . PHE A 1 83 ? -5.676 1.238 -4.295 1.00 88.19 83 PHE A CA 1
ATOM 623 C C . PHE A 1 83 ? -5.951 -0.278 -4.216 1.00 88.19 83 PHE A C 1
ATOM 625 O O . PHE A 1 83 ? -5.238 -1.073 -4.825 1.00 88.19 83 PHE A O 1
ATOM 632 N N . 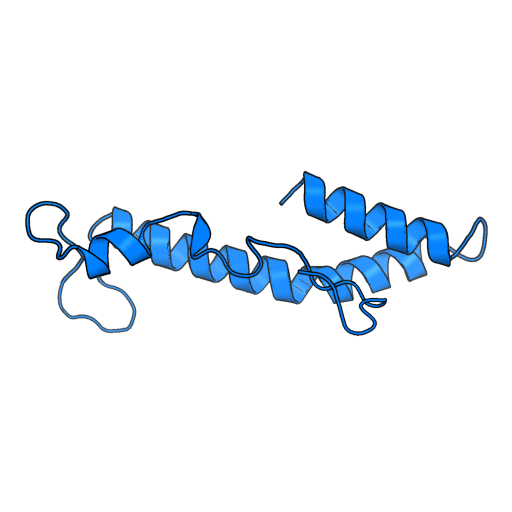PHE A 1 84 ? -6.973 -0.699 -3.453 1.00 85.56 84 PHE A N 1
ATOM 633 C CA . PHE A 1 84 ? -7.376 -2.110 -3.357 1.00 85.56 84 PHE A CA 1
ATOM 634 C C . PHE A 1 84 ? -7.784 -2.705 -4.713 1.00 85.56 84 PHE A C 1
ATOM 636 O O . PHE A 1 84 ? -7.439 -3.848 -4.994 1.00 85.56 84 PHE A O 1
ATOM 643 N N . GLY A 1 85 ? -8.496 -1.931 -5.541 1.00 83.12 85 GLY A N 1
ATOM 644 C CA . GLY A 1 85 ? -8.952 -2.358 -6.870 1.00 83.12 85 GLY A CA 1
ATOM 645 C C . GLY A 1 85 ? -7.871 -2.329 -7.952 1.00 83.12 85 GLY A C 1
ATOM 646 O O . GLY A 1 85 ? -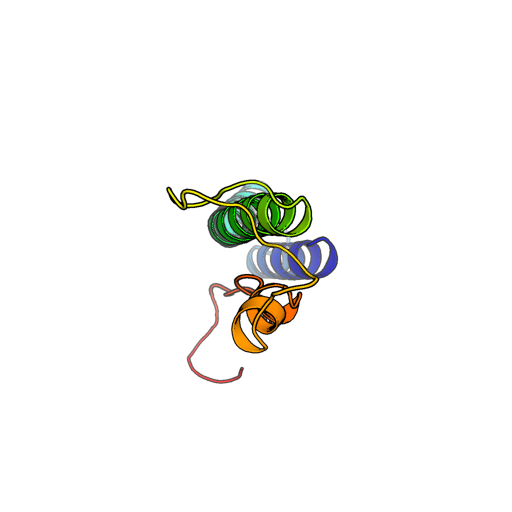8.055 -2.913 -9.009 1.00 83.12 85 GLY A O 1
ATOM 647 N N . GLY A 1 86 ? -6.733 -1.683 -7.696 1.00 80.06 86 GLY A N 1
ATOM 648 C CA . GLY A 1 86 ? -5.672 -1.551 -8.685 1.00 80.06 86 GLY A CA 1
ATOM 649 C C . GLY A 1 86 ? -4.742 -0.382 -8.396 1.00 80.06 86 GLY A C 1
ATOM 650 O O . GLY A 1 86 ? -5.101 0.583 -7.720 1.00 80.06 86 GLY A O 1
ATOM 651 N N . VAL A 1 87 ? -3.520 -0.495 -8.908 1.00 72.44 87 VAL A N 1
ATOM 652 C CA . VAL A 1 87 ? -2.489 0.544 -8.838 1.00 72.44 87 VAL A CA 1
ATOM 653 C C . VAL A 1 87 ? -2.608 1.426 -10.075 1.00 72.44 87 VAL A C 1
ATOM 655 O O . VAL A 1 87 ? -2.654 0.869 -11.172 1.00 72.44 87 VAL A O 1
ATOM 658 N N . PRO A 1 88 ? -2.594 2.763 -9.938 1.00 70.00 88 PRO A N 1
ATOM 659 C CA . PRO A 1 88 ? -2.530 3.654 -11.084 1.00 70.00 88 PRO A CA 1
ATOM 660 C C . PRO A 1 88 ? -1.266 3.346 -11.885 1.00 70.00 88 PRO A C 1
ATOM 662 O O . PRO A 1 88 ? -0.160 3.364 -11.341 1.00 70.00 88 PRO A O 1
ATOM 665 N N . THR A 1 89 ? -1.425 3.033 -13.164 1.00 65.12 89 THR A N 1
ATOM 666 C CA . THR A 1 89 ? -0.297 2.905 -14.087 1.00 65.12 89 THR A CA 1
ATOM 667 C C . THR A 1 89 ? -0.203 4.153 -14.943 1.00 65.12 89 THR A C 1
ATOM 669 O O . THR A 1 89 ? -1.227 4.736 -15.277 1.00 65.12 89 THR A O 1
ATOM 672 N N . ALA A 1 90 ? 1.017 4.561 -15.297 1.00 56.03 90 ALA A N 1
ATOM 673 C CA . ALA A 1 90 ? 1.262 5.762 -16.097 1.00 56.03 90 ALA A CA 1
ATOM 674 C C . ALA A 1 90 ? 0.532 5.762 -17.460 1.00 56.03 90 ALA A C 1
ATOM 676 O O . ALA A 1 90 ? 0.305 6.828 -18.014 1.00 56.03 90 ALA A O 1
ATOM 677 N N . ASP A 1 91 ? 0.128 4.589 -17.961 1.00 53.66 91 ASP A N 1
ATOM 678 C CA . ASP A 1 91 ? -0.591 4.407 -19.233 1.00 53.66 91 ASP A CA 1
ATOM 679 C C . ASP A 1 91 ? -2.108 4.238 -19.065 1.00 53.66 91 ASP A C 1
ATOM 681 O O . ASP A 1 91 ? -2.765 3.715 -19.962 1.00 53.66 91 ASP A O 1
ATOM 685 N N . ALA A 1 92 ? -2.673 4.597 -17.910 1.00 50.41 92 ALA A N 1
ATOM 686 C CA . ALA A 1 92 ? -4.122 4.647 -17.762 1.00 50.41 92 ALA A CA 1
ATOM 687 C C . ALA A 1 92 ? -4.667 5.833 -18.577 1.00 50.41 92 ALA A C 1
ATOM 689 O O . ALA A 1 92 ? -4.965 6.891 -18.028 1.00 50.41 92 ALA A O 1
ATOM 690 N N . GLU A 1 93 ? -4.762 5.654 -19.897 1.00 41.53 93 GLU A N 1
ATOM 691 C CA . GLU A 1 93 ? -5.822 6.305 -20.651 1.00 41.53 93 GLU A CA 1
ATOM 692 C C . GLU A 1 93 ? -7.159 5.898 -20.026 1.00 41.53 93 GLU A C 1
ATOM 694 O O . GLU A 1 93 ? -7.348 4.764 -19.575 1.00 41.53 93 GLU A O 1
ATOM 699 N N . ASP A 1 94 ? -8.043 6.880 -19.931 1.00 41.53 94 ASP A N 1
ATOM 700 C CA . ASP A 1 94 ? -9.354 6.792 -19.316 1.00 41.53 94 ASP A CA 1
ATOM 701 C C . ASP A 1 94 ? -10.125 5.529 -19.744 1.00 41.53 94 ASP A C 1
ATOM 703 O O . ASP A 1 94 ? -10.519 5.387 -20.899 1.00 41.53 94 ASP A O 1
ATOM 707 N N . GLY A 1 95 ? -10.411 4.645 -18.784 1.00 42.56 95 GLY A N 1
ATOM 708 C CA . GLY A 1 95 ? -11.445 3.617 -18.928 1.00 42.56 95 GLY A CA 1
ATOM 709 C C . GLY A 1 95 ? -10.945 2.176 -18.954 1.00 42.56 95 GLY A C 1
ATOM 710 O O . GLY A 1 95 ? -10.861 1.561 -20.006 1.00 42.56 95 GLY A O 1
ATOM 711 N N . ASP A 1 96 ? -10.690 1.610 -17.779 1.00 35.28 96 ASP A N 1
ATOM 712 C CA . ASP A 1 96 ? -11.520 0.515 -17.251 1.00 35.28 96 ASP A CA 1
ATOM 713 C C . ASP A 1 96 ? -11.066 0.215 -15.814 1.00 35.28 96 ASP A C 1
ATOM 715 O O . ASP A 1 96 ? -9.877 -0.003 -15.559 1.00 35.28 96 ASP A O 1
ATOM 719 N N . PHE A 1 97 ? -12.013 0.262 -14.875 1.00 44.06 97 PHE A N 1
ATOM 720 C CA . PHE A 1 97 ? -11.838 -0.091 -13.461 1.00 44.06 97 PHE A CA 1
ATOM 721 C C . PHE A 1 97 ? -12.505 -1.432 -13.170 1.00 44.06 97 PHE A C 1
ATOM 723 O O . PHE A 1 97 ? -13.660 -1.614 -13.616 1.00 44.06 97 PHE A O 1
#